Protein 6Q1M (pdb70)

Sequence (119 aa):
FRRVYSKYLFLTYPPQCTLEPQYALDSLRTLLNKYYEEPLYIAAVVRELLHEDGSPHLHVLVQNKLRASIITNPNALNLRMDTSPFSSIFHPNIQAAKKDCNQVRDYIITKKEVDSDVNTAEEWGTFVAVS

Radius of gyration: 13.35 Å; Cα contacts (8 Å, |Δi|>4): 274; chains: 1; bounding box: 26×32×35 Å

Solvent-accessible surface area: 6794 Å² total; per-residue (Å²): 119,174,12,98,18,84,32,0,30,0,25,0,69,109,0,77,22,79,6,79,144,2,0,67,43,0,98,79,80,2,94,158,35,89,19,71,5,0,0,0,3,32,25,41,82,183,118,48,16,23,14,0,7,0,0,0,0,2,71,87,142,0,61,6,88,82,60,82,43,3,41,21,147,33,124,80,88,102,99,40,98,18,89,3,83,11,75,45,7,206,72,4,82,95,11,66,74,62,1,46,171,107,17,99,44,116,59,133,49,5,84,76,46,115,72,38,97,54,154

InterPro domains:
  IPR001191 Geminivirus AL1, replication-associated protein [PR00227] (15-30)
  IPR001191 Geminivirus AL1, replication-associated protein [PR00227] (50-67)
  IPR001191 Geminivirus AL1, replication-associated protein [PR00227] (90-109)
  IPR001191 Geminivirus AL1, replication-associated protein [PR00227] (144-163)
  IPR001301 Geminivirus AL1 replication-associated protein, CLV type [PR00228] (9-23)
  IPR001301 Geminivirus AL1 replication-associated protein, CLV type [PR00228] (23-45)
  IPR001301 Geminivirus AL1 replication-associated protein, CLV type [PR00228] (45-61)
  IPR001301 Geminivirus AL1 replication-associated protein, CLV type [PR00228] (90-109)
  IPR001301 Geminivirus AL1 replication-associated protein, CLV type [PR00228] (212-234)
  IPR001301 Geminivirus AL1 replication-associated protein, CLV type [PR00228] (286-304)
  IPR022692 Geminivirus AL1 replication-associated protein, central domain [PF08283] (133-232)
  IPR027417 P-loop containing nucleoside triphosphate hydrolase [SSF52540] (202-307)
  IPR049912 CRESS-DNA virus replication initiator protein, endonuclease domain [PF00799] (9-124)
  IPR049912 CRESS-DNA virus replication initiator protein, endonuclease domain [PS52020] (10-123)

GO terms:
  GO:0039684 rolling circle single-stranded viral DNA replication (P, IDA)

Secondary structure (DSSP, 8-state):
--EEEEEEEEEEET----HHHHHHHHHHHTGGG-EEEEEEEEEE-TTS-EEEEEEEEEEEEEEE--TTTT-EE-SSTT--EE--EEEE-S-HHHHHHIIIIIS--SSPPEEEEPPP---

Organism: Wheat dwarf virus (isolate Sweden) (NCBI:txid268789)

Foldseek 3Di:
DKFWAQKKKKKFWQDDDDQQVLVVVVCVLQVVQAWAKKKWAWFQDPVRGTMIIMITGGNHTDIDDDQASSWDFDDDPPRDIIGIDMYGDPDSVVSCCCRQPVGDGPDDMDMDHDDDDDD

CATH classification: 3.40.1310.20

Structure (mmCIF, N/CA/C/O backbone):
data_6Q1M
#
_entry.id   6Q1M
#
_cell.length_a   49.566
_cell.length_b   49.566
_cell.length_c   145.653
_cell.angle_alpha   90.000
_cell.angle_beta   90.000
_cell.angle_gamma   90.000
#
_symmetry.space_group_name_H-M   'P 41 21 2'
#
loop_
_entity.id
_entity.type
_entity.pdbx_description
1 polymer 'Replication-associated protein'
2 non-polymer GLYCEROL
3 water water
#
loop_
_atom_site.group_PDB
_atom_site.id
_atom_site.type_symbol
_atom_site.label_atom_id
_atom_site.label_alt_id
_atom_site.label_comp_id
_atom_site.label_asym_id
_atom_site.label_entity_id
_atom_site.label_seq_id
_atom_site.pdbx_PDB_ins_code
_atom_site.Cartn_x
_atom_site.Cartn_y
_atom_site.Cartn_z
_atom_site.occupancy
_atom_site.B_iso_or_equiv
_atom_site.auth_seq_id
_atom_site.auth_comp_id
_atom_site.auth_asym_id
_atom_site.auth_atom_id
_atom_site.pdbx_PDB_model_num
ATOM 1 N N . PHE A 1 9 ? -32.94145 11.66382 24.88730 1.000 27.87618 7 PHE A N 1
ATOM 2 C CA . PHE A 1 9 ? -31.67309 11.05002 24.51107 1.000 25.54102 7 PHE A CA 1
ATOM 3 C C . PHE A 1 9 ? -30.74030 10.91566 25.71280 1.000 23.56333 7 PHE A C 1
ATOM 4 O O . PHE A 1 9 ? -30.50664 11.87458 26.44472 1.000 25.06451 7 PHE A O 1
ATOM 12 N N A ARG A 1 10 ? -30.18437 9.71837 25.90376 0.498 21.44216 8 ARG A N 1
ATOM 13 N N B ARG A 1 10 ? -30.21999 9.71126 25.90831 0.502 21.47529 8 ARG A N 1
ATOM 14 C CA A ARG A 1 10 ? -29.26586 9.48537 27.01178 0.498 21.10191 8 ARG A CA 1
ATOM 15 C CA B ARG A 1 10 ? -29.23809 9.47938 26.95062 0.502 21.28307 8 ARG A CA 1
ATOM 16 C C A ARG A 1 10 ? -28.52243 8.16491 26.85591 0.498 19.58883 8 ARG A C 1
ATOM 17 C C B ARG A 1 10 ? -28.50500 8.19220 26.62764 0.502 19.47058 8 ARG A C 1
ATOM 18 O O A ARG A 1 10 ? -29.14863 7.10129 26.78940 0.498 20.93160 8 ARG A O 1
ATOM 19 O O B ARG A 1 10 ? -29.11931 7.20995 26.20024 0.502 20.64324 8 ARG A O 1
ATOM 34 N N . VAL A 1 11 ? -27.19163 8.21877 26.81114 1.000 17.21568 9 VAL A N 1
ATOM 35 C CA . VAL A 1 11 ? -26.35248 7.03168 26.72828 1.000 16.93229 9 VAL A CA 1
ATOM 36 C C . VAL A 1 11 ? -25.44226 7.04123 27.94462 1.000 15.65719 9 VAL A C 1
ATOM 37 O O . VAL A 1 11 ? -24.97739 8.10263 28.36948 1.000 15.80157 9 VAL A O 1
ATOM 41 N N . TYR A 1 12 ? -25.20144 5.86019 28.52382 1.000 15.20408 10 TYR A N 1
ATOM 42 C CA . TYR A 1 12 ? -24.27640 5.74924 29.65352 1.000 15.04119 10 TYR A CA 1
ATOM 43 C C . TYR A 1 12 ? -23.57984 4.39428 29.52712 1.000 13.85962 10 TYR A C 1
ATOM 44 O O . TYR A 1 12 ? -23.98548 3.39751 30.13394 1.000 15.21813 10 TYR A O 1
ATOM 53 N N . SER A 1 13 ? -22.51480 4.36040 28.72507 1.000 13.47409 11 SER A N 1
ATOM 54 C CA . SER A 1 13 ? -21.85833 3.09683 28.43335 1.000 13.37756 11 SER A CA 1
ATOM 55 C C . SER A 1 13 ? -20.39954 3.35273 28.08764 1.000 12.81346 11 SER A C 1
ATOM 56 O O . SER A 1 13 ? -20.05379 4.37779 27.48820 1.000 13.54899 11 SER A O 1
ATOM 59 N N . LYS A 1 14 ? -19.54680 2.38516 28.43380 1.000 13.25896 12 LYS A N 1
ATOM 60 C CA . LYS A 1 14 ? -18.18348 2.38931 27.91358 1.000 12.99369 12 LYS A CA 1
ATOM 61 C C . LYS A 1 14 ? -18.15424 2.20975 26.39916 1.000 12.64625 12 LYS A C 1
ATOM 62 O O . LYS A 1 14 ? -17.16099 2.57869 25.75520 1.000 12.95112 12 LYS A O 1
ATOM 68 N N . TYR A 1 15 ? -19.19476 1.61747 25.81932 1.000 11.86862 13 TYR A N 1
ATOM 69 C CA . TYR A 1 15 ? -19.14767 1.08645 24.45702 1.000 12.71441 13 TYR A CA 1
ATOM 70 C C . TYR A 1 15 ? -20.18647 1.79830 23.61113 1.000 12.80600 13 TYR A C 1
ATOM 71 O O . TYR A 1 15 ? -21.38030 1.75084 23.92615 1.000 13.50233 13 TYR A O 1
ATOM 80 N N . LEU A 1 16 ? -19.72866 2.46728 22.55218 1.000 12.42123 14 LEU A N 1
ATOM 81 C CA . LEU A 1 16 ? -20.58175 3.31424 21.73029 1.000 12.81280 14 LEU A CA 1
ATOM 82 C C . LEU A 1 16 ? -20.61545 2.79953 20.29860 1.000 12.80423 14 LEU A C 1
ATOM 83 O O . LEU A 1 16 ? -19.58888 2.38661 19.75309 1.000 13.58725 14 LEU A O 1
ATOM 88 N N . PHE A 1 17 ? -21.80233 2.82526 19.70293 1.000 13.01885 15 PHE A N 1
ATOM 89 C CA . PHE A 1 17 ? -21.99572 2.49542 18.29449 1.000 13.28307 15 PHE A CA 1
ATOM 90 C C . PHE A 1 17 ? -22.60317 3.72989 17.64012 1.000 12.60932 15 PHE A C 1
ATOM 91 O O . PHE A 1 17 ? -23.73311 4.11231 17.96065 1.000 13.49819 15 PHE A O 1
ATOM 99 N N . LEU A 1 18 ? -21.84190 4.36852 16.75563 1.000 12.40625 16 LEU A N 1
ATOM 100 C CA . LEU A 1 18 ? -22.25668 5.58896 16.07793 1.000 12.32412 16 LEU A CA 1
ATOM 101 C C . LEU A 1 18 ? -22.53830 5.27709 14.61932 1.000 12.29088 16 LEU A C 1
ATOM 102 O O . LEU A 1 18 ? -21.80028 4.51463 13.98906 1.000 13.63777 16 LEU A O 1
ATOM 107 N N . THR A 1 19 ? -23.57947 5.89672 14.07851 1.000 12.45629 17 THR A N 1
ATOM 108 C CA . THR A 1 19 ? -23.83666 5.83292 12.64375 1.000 13.06832 17 THR A CA 1
ATOM 109 C C . THR A 1 19 ? -24.07860 7.24489 12.14394 1.000 12.60177 17 THR A C 1
ATOM 110 O O . THR A 1 19 ? -25.01310 7.90631 12.59841 1.000 13.49054 17 THR A O 1
ATOM 114 N N . TYR A 1 20 ? -23.24475 7.70344 11.20771 1.000 13.12464 18 TYR A N 1
ATOM 115 C CA . TYR A 1 20 ? -23.43475 8.99407 10.56373 1.000 12.84004 18 TYR A CA 1
ATOM 116 C C . TYR A 1 20 ? -24.07001 8.71176 9.21008 1.000 13.35142 18 TYR A C 1
ATOM 117 O O . TYR A 1 20 ? -23.35961 8.28928 8.28272 1.000 13.82442 18 TYR A O 1
ATOM 126 N N A PRO A 1 21 ? -25.37115 8.92333 9.04001 0.763 13.85708 19 PRO A N 1
ATOM 127 N N B PRO A 1 21 ? -25.37341 8.90763 9.03735 0.237 13.37757 19 PRO A N 1
ATOM 128 C CA A PRO A 1 21 ? -25.99447 8.65687 7.73977 0.763 15.63810 19 PRO A CA 1
ATOM 129 C CA B PRO A 1 21 ? -25.98877 8.62832 7.73483 0.237 14.36470 19 PRO A CA 1
ATOM 130 C C A PRO A 1 21 ? -25.57659 9.69686 6.71757 0.763 15.13972 19 PRO A C 1
ATOM 131 C C B PRO A 1 21 ? -25.63313 9.69734 6.71589 0.237 14.80563 19 PRO A C 1
ATOM 132 O O A PRO A 1 21 ? -25.33033 10.85851 7.04807 0.763 16.10528 19 PRO A O 1
ATOM 133 O O B PRO A 1 21 ? -25.48054 10.87573 7.04629 0.237 15.12322 19 PRO A O 1
ATOM 140 N N . GLN A 1 22 ? -25.51068 9.26840 5.45634 1.000 15.21360 20 GLN A N 1
ATOM 141 C CA . GLN A 1 22 ? -25.22010 10.17473 4.34191 1.000 16.34204 20 GLN A CA 1
ATOM 142 C C . GLN A 1 22 ? -23.95196 10.97970 4.60505 1.000 16.12946 20 GLN A C 1
ATOM 143 O O . GLN A 1 22 ? -23.92647 12.20675 4.48109 1.000 19.42228 20 GLN A O 1
ATOM 149 N N . CYS A 1 23 ? -22.89670 10.27646 5.00629 1.000 15.71369 21 CYS A N 1
ATOM 150 C CA . CYS A 1 23 ? -21.67639 10.90073 5.49081 1.000 15.80428 21 CYS A CA 1
ATOM 151 C C . CYS A 1 23 ? -20.49717 10.45607 4.63896 1.000 15.07803 21 CYS A C 1
ATOM 152 O O . CYS A 1 23 ? -20.22525 9.25530 4.52586 1.000 15.50092 21 CYS A O 1
ATOM 155 N N . THR A 1 24 ? -19.77101 11.42588 4.08724 1.000 15.47593 22 THR A N 1
ATOM 156 C CA . THR A 1 24 ? -18.65405 11.18129 3.18592 1.000 15.48002 22 THR A CA 1
ATOM 157 C C . THR A 1 24 ? -17.29022 11.27379 3.86963 1.000 16.05196 22 THR A C 1
ATOM 158 O O . THR A 1 24 ? -16.26873 11.15066 3.19134 1.000 17.45314 22 THR A O 1
ATOM 162 N N . LEU A 1 25 ? -17.23833 11.47971 5.18613 1.000 14.37196 23 LEU A N 1
ATOM 163 C CA . LEU A 1 25 ? -15.94975 11.58938 5.86516 1.000 15.30127 23 LEU A CA 1
ATOM 164 C C . LEU A 1 25 ? -15.10545 10.33761 5.64374 1.000 15.26568 23 LEU A C 1
ATOM 165 O O . LEU A 1 25 ? -15.61699 9.21376 5.61409 1.000 15.93763 23 LEU A O 1
ATOM 170 N N . GLU A 1 26 ? -13.80466 10.52576 5.50810 0.908 14.91811 24 GLU A N 1
ATOM 171 C CA . GLU A 1 26 ? -12.90649 9.37945 5.47996 0.908 14.78396 24 GLU A CA 1
ATOM 172 C C . GLU A 1 26 ? -12.92539 8.69112 6.83976 0.908 13.79080 24 GLU A C 1
ATOM 173 O O . GLU A 1 26 ? -12.79692 9.36357 7.87368 0.908 13.85929 24 GLU A O 1
ATOM 179 N N . PRO A 1 27 ? -13.06233 7.36639 6.88317 1.000 13.81889 25 PRO A N 1
ATOM 180 C CA . PRO A 1 27 ? -13.07443 6.67550 8.18262 1.000 13.72269 25 PRO A CA 1
ATOM 181 C C . PRO A 1 27 ? -11.90735 7.04222 9.08773 1.000 13.18528 25 PRO A C 1
ATOM 182 O O . PRO A 1 27 ? -12.11095 7.25748 10.28720 1.000 13.73334 25 PRO A O 1
ATOM 186 N N . GLN A 1 28 ? -10.69115 7.13859 8.55318 1.000 13.77719 26 GLN A N 1
ATOM 187 C CA . GLN A 1 28 ? -9.54145 7.42380 9.40681 1.000 14.55141 26 GLN A CA 1
ATOM 188 C C . GLN A 1 28 ? -9.65882 8.79223 10.05699 1.000 13.58813 26 GLN A C 1
ATOM 189 O O . GLN A 1 28 ? -9.29212 8.96945 11.22563 1.000 14.51229 26 GLN A O 1
ATOM 195 N N . TYR A 1 29 ? -10.12573 9.78560 9.30278 1.000 14.62284 27 TYR A N 1
ATOM 196 C CA . TYR A 1 29 ? -10.16489 11.14038 9.83905 1.000 14.28903 27 TYR A CA 1
ATOM 197 C C . TYR A 1 29 ? -11.27015 11.27756 10.87286 1.000 14.01441 27 TYR A C 1
ATOM 198 O O . TYR A 1 29 ? -11.10355 11.96575 11.88572 1.000 14.58488 27 TYR A O 1
ATOM 207 N N . ALA A 1 30 ? -12.40147 10.61279 10.64726 1.000 13.66357 28 ALA A N 1
ATOM 208 C CA . ALA A 1 30 ? -13.44072 10.58431 11.66660 1.000 13.28417 28 ALA A CA 1
ATOM 209 C C . ALA A 1 30 ? -12.94011 9.89914 12.92772 1.000 12.35673 28 ALA A C 1
ATOM 210 O O . ALA A 1 30 ? -13.19951 10.36458 14.04182 1.000 13.12285 28 ALA A O 1
ATOM 212 N N . LEU A 1 31 ? -12.21602 8.78959 12.76674 1.000 12.38028 29 LEU A N 1
ATOM 213 C CA . 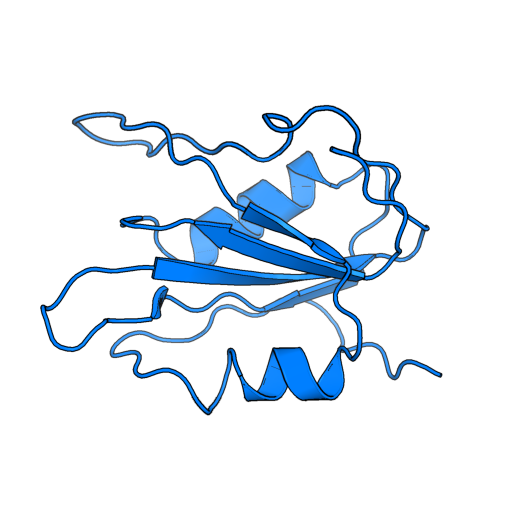LEU A 1 31 ? -11.66866 8.06701 13.91311 1.000 11.72534 29 LEU A CA 1
ATOM 214 C C . LEU A 1 31 ? -10.75337 8.97114 14.72716 1.000 11.51717 29 LEU A C 1
ATOM 215 O O . LEU A 1 31 ? -10.87834 9.05928 15.95602 1.000 12.54074 29 LEU A O 1
ATOM 220 N N . ASP A 1 32 ? -9.82458 9.64976 14.05335 1.000 12.49558 30 ASP A N 1
ATOM 221 C CA . ASP A 1 32 ? -8.85745 10.48164 14.75746 1.000 13.84299 30 ASP A CA 1
ATOM 222 C C . ASP A 1 32 ? -9.55860 11.60751 15.50357 1.000 13.11304 30 ASP A C 1
ATOM 223 O O . ASP A 1 32 ? -9.16735 11.96238 16.62091 1.000 14.88957 30 ASP A O 1
ATOM 228 N N . SER A 1 33 ? -10.61572 12.16430 14.91091 1.000 12.57567 31 SER A N 1
ATOM 229 C CA . SER A 1 33 ? -11.34058 13.24633 15.56666 1.000 12.48086 31 SER A CA 1
ATOM 230 C C . SER A 1 33 ? -12.16062 12.73133 16.73744 1.000 12.11981 31 SER A C 1
ATOM 231 O O . SER A 1 33 ? -12.27060 13.40338 17.76495 1.000 13.20436 31 SER A O 1
ATOM 234 N N . LEU A 1 34 ? -12.73125 11.53458 16.61161 1.000 11.79980 32 LEU A N 1
ATOM 235 C CA . LEU A 1 34 ? -13.48913 10.97855 17.72355 1.000 11.85972 32 LEU A CA 1
ATOM 236 C C . LEU A 1 34 ? -12.58069 10.63663 18.90200 1.000 11.89877 32 LEU A C 1
ATOM 237 O O . LEU A 1 34 ? -13.01942 10.69210 20.05795 1.000 13.59973 32 LEU A O 1
ATOM 242 N N . ARG A 1 35 ? -11.31600 10.29694 18.63763 1.000 12.76218 33 ARG A N 1
ATOM 243 C CA . ARG A 1 35 ? -10.38052 10.06404 19.73223 1.000 12.94082 33 ARG A CA 1
ATOM 244 C C . ARG A 1 35 ? -10.27314 11.28289 20.62738 1.000 12.92236 33 ARG A C 1
ATOM 245 O O . ARG A 1 35 ? -10.15843 11.14129 21.84954 1.000 14.20791 33 ARG A O 1
ATOM 253 N N . THR A 1 36 ? -10.30407 12.48734 20.04139 1.000 12.32773 34 THR A N 1
ATOM 254 C CA . THR A 1 36 ? -10.26120 13.68623 20.87971 1.000 12.22141 34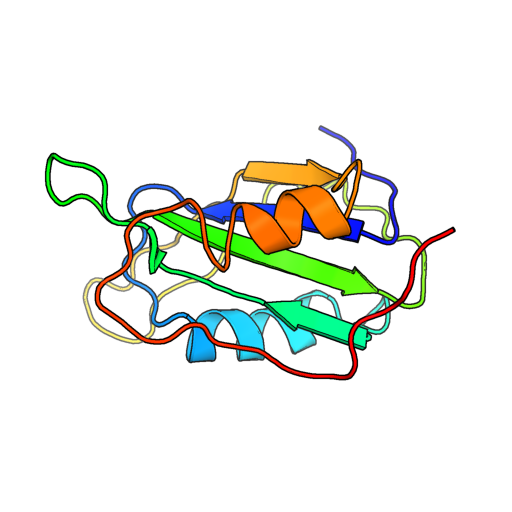 THR A CA 1
ATOM 255 C C . THR A 1 36 ? -11.63653 14.03925 21.44572 1.000 12.14013 34 THR A C 1
ATOM 256 O O . THR A 1 36 ? -11.75127 14.34832 22.63552 1.000 12.75628 34 THR A O 1
ATOM 260 N N . LEU A 1 37 ? -12.70129 13.97042 20.63979 1.000 12.10140 35 LEU A N 1
ATOM 261 C CA . LEU A 1 37 ? -14.01000 14.34403 21.17444 1.000 12.69658 35 LEU A CA 1
ATOM 262 C C . LEU A 1 37 ? -14.40240 13.48703 22.36508 1.000 12.61692 35 LEU A C 1
ATOM 263 O O . LEU A 1 37 ? -15.10090 13.96607 23.26279 1.000 14.92774 35 LEU A O 1
ATOM 268 N N . LEU A 1 38 ? -13.95763 12.23081 22.39997 1.000 12.16204 36 LEU A N 1
ATOM 269 C CA . LEU A 1 38 ? -14.30392 11.31569 23.47598 1.000 12.37573 36 LEU A CA 1
ATOM 270 C C . LEU A 1 38 ? -13.20014 11.20565 24.52580 1.000 11.91267 36 LEU A C 1
ATOM 271 O O . LEU A 1 38 ? -13.20511 10.25932 25.32944 1.000 13.74027 36 LEU A O 1
ATOM 276 N N . ASN A 1 39 ? -12.26543 12.16644 24.55775 1.000 12.78915 37 ASN A N 1
ATOM 277 C CA . ASN A 1 39 ? -11.07558 11.98354 25.38459 1.000 13.81961 37 ASN A CA 1
ATOM 278 C C . ASN A 1 39 ? -11.37854 11.92122 26.87125 1.000 14.39902 37 ASN A C 1
ATOM 279 O O . ASN A 1 39 ? -10.59980 11.31755 27.61493 1.000 16.37302 37 ASN A O 1
ATOM 284 N N . LYS A 1 40 ? -12.50593 12.47531 27.31954 1.000 15.00837 38 LYS A N 1
ATOM 285 C CA . LYS A 1 40 ? -12.81306 12.41253 28.74317 1.000 16.38884 38 LYS A CA 1
ATOM 286 C C . LYS A 1 40 ? -13.01239 10.97875 29.21077 1.000 15.22087 38 LYS A C 1
ATOM 287 O O . LYS A 1 40 ? -12.87949 10.69601 30.40590 1.000 18.77191 38 LYS A O 1
ATOM 293 N N A TYR A 1 41 ? -13.38867 10.08865 28.29746 0.585 13.07253 39 TYR A N 1
ATOM 294 N N B TYR A 1 41 ? -13.28551 10.04742 28.30575 0.415 16.28325 39 TYR A N 1
ATOM 295 C CA A TYR A 1 41 ? -13.72351 8.71010 28.61327 0.585 11.89231 39 TYR A CA 1
ATOM 296 C CA B TYR A 1 41 ? -13.54811 8.67441 28.70933 0.415 17.86886 39 TYR A CA 1
ATOM 297 C C A TYR A 1 41 ? -12.56521 7.75985 28.36777 0.585 11.11205 39 TYR A C 1
ATOM 298 C C B TYR A 1 41 ? -12.42284 7.71803 28.34742 0.415 17.86058 39 TYR A C 1
ATOM 299 O O A TYR A 1 41 ? -12.68653 6.56501 28.65197 0.585 11.58175 39 TYR A O 1
ATOM 300 O O B TYR A 1 41 ? -12.60299 6.49944 28.43718 0.415 18.61714 39 TYR A O 1
ATOM 317 N N A GLU A 1 42 ? -11.44847 8.27251 27.85571 0.585 12.08818 40 GLU A N 1
ATOM 318 N N B GLU A 1 42 ? -11.25581 8.25042 27.99347 0.415 17.79517 40 GLU A N 1
ATOM 319 C CA A GLU A 1 42 ? -10.23144 7.51871 27.57466 0.585 13.63274 40 GLU A CA 1
ATOM 320 C CA B GLU A 1 42 ? -10.08843 7.50568 27.53857 0.415 17.64510 40 GLU A CA 1
ATOM 321 C C A GLU A 1 42 ? -10.46861 6.39575 26.56695 0.585 13.02971 40 GLU A C 1
ATOM 322 C C B GLU A 1 42 ? -10.45753 6.39870 26.55973 0.415 16.06152 40 GLU A C 1
ATOM 323 O O A GLU A 1 42 ? -10.45211 5.20820 26.92101 0.585 12.20267 40 GLU A O 1
ATOM 324 O O B GLU A 1 42 ? -10.56400 5.22447 26.94020 0.415 16.71025 40 GLU A O 1
ATOM 335 N N . PRO A 1 43 ? -10.66010 6.74039 25.29482 1.000 13.46442 41 PRO A N 1
ATOM 336 C CA . PRO A 1 43 ? -10.84704 5.70365 24.27528 1.000 13.47230 41 PRO A CA 1
ATOM 337 C C . PRO A 1 43 ? -9.69668 4.70677 24.28017 1.000 12.78412 41 PRO A C 1
ATOM 338 O O . PRO A 1 43 ? -8.52455 5.07148 24.43717 1.000 14.20475 41 PRO A O 1
ATOM 342 N N . LEU A 1 44 ? -10.04823 3.43159 24.13655 1.000 12.32789 42 LEU A N 1
ATOM 343 C CA . LEU A 1 44 ? -9.07705 2.34550 24.06736 1.000 12.39790 42 LEU A CA 1
ATOM 344 C C . LEU A 1 44 ? -9.00902 1.70780 22.69615 1.000 12.39064 42 LEU A C 1
ATOM 345 O O . LEU A 1 44 ? -7.93829 1.26143 22.28803 1.000 13.43206 42 LEU A O 1
ATOM 350 N N . TYR A 1 45 ? -10.12665 1.65579 21.98023 1.000 11.84958 43 TYR A N 1
ATOM 351 C CA . TYR A 1 45 ? -10.17696 1.00979 20.67949 1.000 11.65221 43 TYR A CA 1
ATOM 352 C C . TYR A 1 45 ? -11.27135 1.68419 19.87036 1.000 11.24185 43 TYR A C 1
ATOM 353 O O . TYR A 1 45 ? -12.34535 1.98926 20.40901 1.000 11.65301 43 TYR A O 1
ATOM 362 N N . ILE A 1 46 ? -11.00937 1.90371 18.57916 1.000 11.24193 44 ILE A N 1
ATOM 363 C CA . ILE A 1 46 ? -12.01943 2.41966 17.66147 1.000 11.42513 44 ILE A CA 1
ATOM 364 C C . ILE A 1 46 ? -11.91706 1.65175 16.35345 1.000 11.70055 44 ILE A C 1
ATOM 365 O O . ILE A 1 46 ? -10.81292 1.39087 15.86427 1.000 12.54025 44 ILE A O 1
ATOM 370 N N . ALA A 1 47 ? -13.06817 1.32571 15.76710 1.000 11.99711 45 ALA A N 1
ATOM 371 C CA . ALA A 1 47 ? -13.13783 0.83091 14.39450 1.000 12.08798 45 ALA A CA 1
ATOM 372 C C . ALA A 1 47 ? -14.17565 1.65575 13.65169 1.000 12.26075 45 ALA A C 1
ATOM 373 O O . ALA A 1 47 ? -15.25487 1.92292 14.18837 1.000 12.73278 45 ALA A O 1
ATOM 375 N N . ALA A 1 48 ? -13.84806 2.06240 12.42046 1.000 11.91028 46 ALA A N 1
ATOM 376 C CA . ALA A 1 48 ? -14.75454 2.87263 11.61499 1.000 11.84779 46 ALA A CA 1
ATOM 377 C C . ALA A 1 48 ? -14.79878 2.34356 10.19068 1.000 11.96320 46 ALA A C 1
ATOM 378 O O . ALA A 1 48 ? -13.76368 1.99185 9.62458 1.000 13.67950 46 ALA A O 1
ATOM 380 N N A VAL A 1 49 ? -16.00423 2.27593 9.63723 0.519 11.61822 47 VAL A N 1
ATOM 381 N N B VAL A 1 49 ? -15.99701 2.29519 9.60938 0.481 12.48126 47 VAL A N 1
ATOM 382 C CA A VAL A 1 49 ? -16.21802 1.81271 8.27451 0.519 11.79868 47 VAL A CA 1
ATOM 383 C CA B VAL A 1 49 ? -16.18828 1.76082 8.26176 0.481 13.58656 47 VAL A CA 1
ATOM 384 C C A VAL A 1 49 ? -17.16262 2.76979 7.56845 0.519 12.36418 47 VAL A C 1
ATOM 385 C C B VAL A 1 49 ? -17.24504 2.57778 7.53066 0.481 12.92015 47 VAL A C 1
ATOM 386 O O A VAL A 1 49 ? -18.04731 3.37481 8.18314 0.519 15.15377 47 VAL A O 1
ATOM 387 O O B VAL A 1 49 ? -18.29830 2.89453 8.09545 0.481 13.30990 47 VAL A O 1
ATOM 394 N N . ARG A 1 50 ? -16.97146 2.90154 6.26204 1.000 12.71334 48 ARG A N 1
ATOM 395 C CA . ARG A 1 50 ? -17.95327 3.53744 5.39169 1.000 13.28973 48 ARG A CA 1
ATOM 396 C C . ARG A 1 50 ? -18.77155 2.44132 4.72025 1.000 12.51668 48 ARG A C 1
ATOM 397 O O . ARG A 1 50 ? -18.28002 1.74995 3.82427 1.000 14.25951 48 ARG A O 1
ATOM 405 N N . GLU A 1 51 ? -20.01209 2.27209 5.14857 1.000 12.67113 49 GLU A N 1
ATOM 406 C CA . GLU A 1 51 ? -20.92122 1.38586 4.43866 1.000 13.20623 49 GLU A CA 1
ATOM 407 C C . GLU A 1 51 ? -21.47482 2.11071 3.22159 1.000 13.54486 49 GLU A C 1
ATOM 408 O O . GLU A 1 51 ? -21.79283 3.29861 3.27688 1.000 14.27986 49 GLU A O 1
ATOM 414 N N A LEU A 1 52 ? -21.59004 1.38961 2.11319 0.788 13.19041 50 LEU A N 1
ATOM 415 N N B LEU A 1 52 ? -21.62263 1.38849 2.11954 0.212 13.96583 50 LEU A N 1
ATOM 416 C CA A LEU A 1 52 ? -22.30713 1.89302 0.94978 0.788 13.62745 50 LEU A CA 1
ATOM 417 C CA B LEU A 1 52 ? -22.29460 1.92390 0.94111 0.212 14.51254 50 LEU A CA 1
ATOM 418 C C A LEU A 1 52 ? -23.60266 1.11122 0.82630 0.788 13.73767 50 LEU A C 1
ATOM 419 C C B LEU A 1 52 ? -23.58461 1.14143 0.73249 0.212 14.62514 50 LEU A C 1
ATOM 420 O O A LEU A 1 52 ? -23.58109 -0.11498 0.66352 0.788 14.32570 50 LEU A O 1
ATOM 421 O O B LEU A 1 52 ? -23.54714 -0.05839 0.43713 0.212 14.68530 50 LEU A O 1
ATOM 430 N N . HIS A 1 53 ? -24.72196 1.81776 0.89389 1.000 15.04010 51 HIS A N 1
ATOM 431 C CA . HIS A 1 53 ? -25.99874 1.19685 0.59612 1.000 16.40281 51 HIS A CA 1
ATOM 432 C C . HIS A 1 53 ? -26.05173 0.83675 -0.88577 1.000 17.43338 51 HIS A C 1
ATOM 433 O O . HIS A 1 53 ? -25.21774 1.26447 -1.68778 1.000 17.90319 51 HIS A O 1
ATOM 440 N N . GLU A 1 54 ? -27.05719 0.04401 -1.25274 1.000 20.31352 52 GLU A N 1
ATOM 441 C CA . GLU A 1 54 ? -27.16890 -0.34860 -2.65209 1.000 23.69620 52 GLU A CA 1
ATOM 442 C C . GLU A 1 54 ? -27.44519 0.83797 -3.56453 1.000 23.89335 52 GLU A C 1
ATOM 443 O O . GLU A 1 54 ? -27.10781 0.77952 -4.75191 1.000 25.98494 52 GLU A O 1
ATOM 449 N N . ASP A 1 55 ? -28.02226 1.91843 -3.03829 1.000 22.35625 53 ASP A N 1
ATOM 450 C CA . ASP A 1 55 ? -28.21341 3.12644 -3.82960 1.000 22.45464 53 ASP A CA 1
ATOM 451 C C . ASP A 1 55 ? -26.95149 3.97126 -3.93523 1.000 22.57511 53 ASP A C 1
ATOM 452 O O . ASP A 1 55 ? -26.98634 5.03361 -4.56536 1.000 25.10614 53 ASP A O 1
ATOM 457 N N . GLY A 1 56 ? -25.83658 3.51032 -3.36502 1.000 19.88236 54 GLY A N 1
ATOM 458 C CA . GLY A 1 56 ? -24.58259 4.22163 -3.42664 1.000 20.98776 54 GLY A CA 1
ATOM 459 C C . GLY A 1 56 ? -24.33821 5.17435 -2.28026 1.000 20.21220 54 GLY A C 1
ATOM 460 O O . GLY A 1 56 ? -23.22691 5.70489 -2.16488 1.000 22.94904 54 GLY A O 1
ATOM 461 N N . SER A 1 57 ? -25.32839 5.40336 -1.42528 1.000 19.25624 55 SER A N 1
ATOM 462 C CA . SER A 1 57 ? -25.16948 6.40017 -0.37814 1.000 19.26561 55 SER A CA 1
ATOM 463 C C . SER A 1 57 ? -24.23971 5.88470 0.71667 1.000 17.12836 55 SER A C 1
ATOM 464 O O . SER A 1 57 ? -24.25271 4.69124 1.04188 1.000 16.74717 55 SER A O 1
ATOM 467 N N . PRO A 1 58 ? -23.42417 6.76113 1.29282 1.000 16.22032 56 PRO A N 1
ATOM 468 C CA . PRO A 1 58 ? -22.45851 6.34411 2.31777 1.000 15.40806 56 PRO A CA 1
ATOM 469 C C . PRO A 1 58 ? -22.97814 6.56184 3.72531 1.000 14.87949 56 PRO A C 1
ATOM 470 O O . PRO A 1 58 ? -23.65984 7.55232 4.01259 1.000 15.55338 56 PRO A O 1
ATOM 474 N N . HIS A 1 59 ? -22.63104 5.64276 4.62051 1.000 13.79464 57 HIS A N 1
ATOM 475 C CA . HIS A 1 59 ? -23.04764 5.72104 6.01377 1.000 14.00797 57 HIS A CA 1
ATOM 476 C C . HIS A 1 59 ? -21.86602 5.27581 6.84272 1.000 13.14130 57 HIS A C 1
ATOM 477 O O . HIS A 1 59 ? -21.37719 4.15830 6.66324 1.000 14.96972 57 HIS A O 1
ATOM 484 N N . LEU A 1 60 ? -21.39024 6.14608 7.72488 1.000 13.11004 58 LEU A N 1
ATOM 485 C CA . LEU A 1 60 ? -20.17303 5.88103 8.47620 1.000 12.45663 58 LEU A CA 1
ATOM 486 C C . LEU A 1 60 ? -20.53937 5.29415 9.83379 1.000 11.835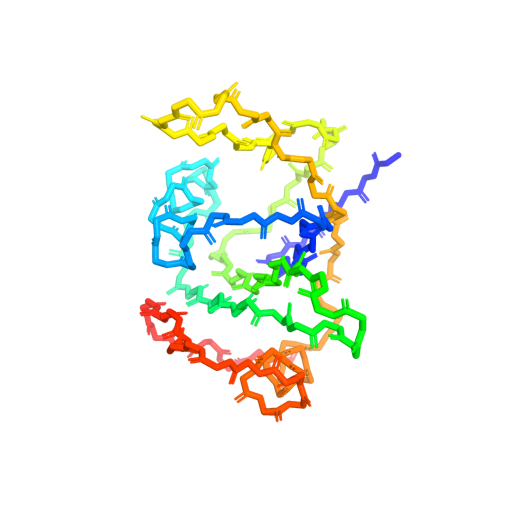50 58 LEU A C 1
ATOM 487 O O . LEU A 1 60 ? -21.23624 5.93779 10.62132 1.000 13.64161 58 LEU A O 1
ATOM 492 N N . HIS A 1 61 ? -20.08613 4.07336 10.09343 1.000 11.81341 59 HIS A N 1
ATOM 493 C CA . HIS A 1 61 ? -20.32409 3.40604 11.36601 1.000 11.99878 59 HIS A CA 1
ATOM 494 C C . HIS A 1 61 ? -19.04076 3.38497 12.17433 1.000 11.81988 59 HIS A C 1
ATOM 495 O O . HIS A 1 61 ? -17.95884 3.13622 11.63472 1.000 12.77746 59 HIS A O 1
ATOM 502 N N . VAL A 1 62 ? -19.16912 3.60952 13.47967 1.000 12.17320 60 VAL A N 1
ATOM 503 C CA . VAL A 1 62 ? -18.02139 3.63457 14.37576 1.000 12.42086 60 VAL A CA 1
ATOM 504 C C . VAL A 1 62 ? -18.35130 2.84281 15.63420 1.000 12.20104 60 VAL A C 1
ATOM 505 O O . VAL A 1 62 ? -19.42023 3.02175 16.22635 1.000 13.28768 60 VAL A O 1
ATOM 509 N N . LEU A 1 63 ? -17.42591 1.98793 16.05441 1.000 11.61756 61 LEU A N 1
ATOM 510 C CA . LEU A 1 63 ? -17.46761 1.36077 17.36595 1.000 11.28402 61 LEU A CA 1
ATOM 511 C C . LEU A 1 63 ? -16.35399 1.98689 18.18384 1.000 11.33712 61 LEU A C 1
ATOM 512 O O . LEU A 1 63 ? -15.19910 2.00083 17.74627 1.000 11.80916 61 LEU A O 1
ATOM 517 N N . VAL A 1 64 ? -16.69357 2.50314 19.36813 1.000 11.92292 62 VAL A N 1
ATOM 518 C CA . VAL A 1 64 ? -15.70241 3.03032 20.30281 1.000 12.00296 62 VAL A CA 1
ATOM 519 C C . VAL A 1 64 ? -15.78843 2.22955 21.58900 1.000 11.79293 62 VAL A C 1
ATOM 520 O O . VAL A 1 64 ? -16.87081 2.09447 22.16659 1.000 13.34739 62 VAL A O 1
ATOM 524 N N . GLN A 1 65 ? -14.65208 1.71621 22.04193 1.000 11.30176 63 GLN A N 1
ATOM 525 C CA . GLN A 1 65 ? -14.54570 1.11586 23.37087 1.000 11.46876 63 GLN A CA 1
ATOM 526 C C . GLN A 1 65 ? -13.72843 2.05437 24.24562 1.000 11.12820 63 GLN A C 1
ATOM 527 O O . GLN A 1 65 ? -12.56905 2.34547 23.92661 1.000 12.22563 63 GLN A O 1
ATOM 533 N N . ASN A 1 66 ? -14.34217 2.55891 25.31597 1.000 12.39946 64 ASN A N 1
ATOM 534 C CA . ASN A 1 66 ? -13.69169 3.48865 26.22606 1.000 12.43674 64 ASN A CA 1
ATOM 535 C C . ASN A 1 66 ? -13.29603 2.78093 27.51400 1.000 12.13950 64 ASN A C 1
ATOM 536 O O . ASN A 1 66 ? -13.90225 1.78480 27.91244 1.000 13.30716 64 ASN A O 1
ATOM 541 N N . LYS A 1 67 ? -12.29886 3.35229 28.19804 1.000 12.64196 65 LYS A N 1
ATOM 542 C CA . LYS A 1 67 ? -11.92444 2.83957 29.51016 1.000 13.27620 65 LYS A CA 1
ATOM 543 C C . LYS A 1 67 ? -12.99266 3.16732 30.53854 1.000 13.38894 65 LYS A C 1
ATOM 544 O O . LYS A 1 67 ? -13.27886 2.35398 31.42729 1.000 15.16688 65 LYS A O 1
ATOM 548 N N . LEU A 1 68 ? -13.59349 4.34715 30.42711 1.000 13.70709 66 LEU A N 1
ATOM 549 C CA . LEU A 1 68 ? -14.55420 4.85048 31.39308 1.000 12.58610 66 LEU A CA 1
ATOM 550 C C . LEU A 1 68 ? -15.95003 4.85988 30.79040 1.000 13.47150 66 LEU A C 1
ATOM 551 O O . LEU A 1 68 ? -16.13432 5.10799 29.59928 1.000 14.32827 66 LEU A O 1
ATOM 556 N N . ARG A 1 69 ? -16.93513 4.59695 31.62710 1.000 14.16466 67 ARG A N 1
ATOM 557 C CA . ARG A 1 69 ? -18.32344 4.61611 31.18984 1.000 13.78853 67 ARG A CA 1
ATOM 558 C C . ARG A 1 69 ? -18.72538 6.03414 30.80625 1.000 13.92118 67 ARG A C 1
ATOM 559 O O . ARG A 1 69 ? -18.64582 6.95586 31.62386 1.000 15.83153 67 ARG A O 1
ATOM 567 N N . ALA A 1 70 ? -19.13903 6.21257 29.55472 1.000 14.80130 68 ALA A N 1
ATOM 568 C CA . ALA A 1 70 ? -19.34926 7.53728 28.98278 1.000 14.30502 68 ALA A CA 1
ATOM 569 C C . ALA A 1 70 ? -20.79977 7.96349 29.13486 1.000 13.94058 68 ALA A C 1
ATOM 570 O O . ALA A 1 70 ? -21.70187 7.29351 28.62998 1.000 15.23643 68 ALA A O 1
ATOM 572 N N . SER A 1 71 ? -21.01822 9.09129 29.80424 1.000 15.84455 69 SER A N 1
ATOM 573 C CA . SER A 1 71 ? -22.32767 9.72442 29.87544 1.000 16.25342 69 SER A CA 1
ATOM 574 C C . SER A 1 71 ? -22.44255 10.72622 28.73505 1.000 17.68024 69 SER A C 1
ATOM 575 O O . SER A 1 71 ? -21.72565 11.73527 28.70461 1.000 20.06136 69 SER A O 1
ATOM 578 N N A ILE A 1 72 ? -23.33812 10.45908 27.79377 0.730 17.37307 70 ILE A N 1
ATOM 579 N N B ILE A 1 72 ? -23.33400 10.44416 27.78975 0.270 17.89461 70 ILE A N 1
ATOM 580 C CA A ILE A 1 72 ? -23.58616 11.37117 26.68056 0.730 17.96341 70 ILE A CA 1
ATOM 581 C CA B ILE A 1 72 ? -23.61229 11.33240 26.66545 0.270 18.61994 70 ILE A CA 1
ATOM 582 C C A ILE A 1 72 ? -25.05450 11.75352 26.71738 0.730 18.14339 70 ILE A C 1
ATOM 583 C C B ILE A 1 72 ? -25.07376 11.73971 26.75683 0.270 18.79972 70 ILE A C 1
ATOM 584 O O A ILE A 1 72 ? -25.93427 10.89924 26.55047 0.730 18.72649 70 ILE A O 1
ATOM 585 O O B ILE A 1 72 ? -25.96690 10.88947 26.65472 0.270 18.91027 70 ILE A O 1
ATOM 594 N N . THR A 1 73 ? -25.31981 13.03291 26.96701 1.000 19.84250 71 THR A N 1
ATOM 595 C CA . THR A 1 73 ? -26.67349 13.55232 27.02324 1.000 21.92863 71 THR A CA 1
ATOM 596 C C . THR A 1 73 ? -26.90294 14.67377 26.02713 1.000 21.58634 71 THR A C 1
ATOM 597 O O . THR A 1 73 ? -28.05134 15.09777 25.84649 1.000 23.41470 71 THR A O 1
ATOM 601 N N . ASN A 1 74 ? -25.84654 15.17393 25.38985 1.000 19.82530 72 ASN A N 1
ATOM 602 C CA . ASN A 1 74 ? -25.96453 16.18565 24.35282 1.000 20.06637 72 ASN A CA 1
ATOM 603 C C . ASN A 1 74 ? -25.98109 15.45028 23.02382 1.000 18.48232 72 ASN A C 1
ATOM 604 O O . ASN A 1 74 ? -24.94962 14.89107 22.62684 1.000 16.96377 72 ASN A O 1
ATOM 609 N N . PRO A 1 75 ? -27.11189 15.40053 22.31732 1.000 19.43594 73 PRO A N 1
ATOM 610 C CA . PRO A 1 75 ? -27.16657 14.60805 21.08333 1.000 19.24814 73 PRO A CA 1
ATOM 611 C C . PRO A 1 75 ? -26.25457 15.12594 19.99375 1.000 17.63764 73 PRO A C 1
ATOM 612 O O . PRO A 1 75 ? -26.04032 14.41032 19.01393 1.000 18.34093 73 PRO A O 1
ATOM 616 N N . ASN A 1 76 ? -25.71592 16.33470 20.13285 1.000 17.44842 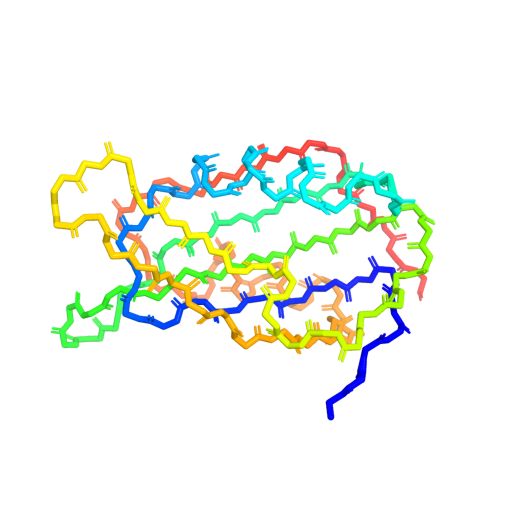74 ASN A N 1
ATOM 617 C CA . ASN A 1 76 ? -24.82698 16.92717 19.14208 1.000 17.18483 74 ASN A CA 1
ATOM 618 C C . ASN A 1 76 ? -23.35639 16.82157 19.52933 1.000 16.45599 74 ASN A C 1
ATOM 619 O O . ASN A 1 76 ? -22.49704 17.34206 18.80987 1.000 17.04042 74 ASN A O 1
ATOM 624 N N . ALA A 1 77 ? -23.04726 16.10912 20.61664 1.000 16.17210 75 ALA A N 1
ATOM 625 C CA . ALA A 1 77 ? -21.69184 16.10259 21.15548 1.000 16.82433 75 ALA A CA 1
ATOM 626 C C . ALA A 1 77 ? -20.67999 15.51567 20.18636 1.000 15.44392 75 ALA A C 1
ATOM 627 O O . ALA A 1 77 ? -19.49008 15.83304 20.27242 1.000 16.39311 75 ALA A O 1
ATOM 629 N N . LEU A 1 78 ? -21.11566 14.63969 19.28161 1.000 14.45211 76 LEU A N 1
ATOM 630 C CA . LEU A 1 78 ? -20.20275 13.93627 18.39076 1.000 13.65080 76 LEU A CA 1
ATOM 631 C C . LEU A 1 78 ? -20.39298 14.34271 16.93531 1.000 12.75619 76 LEU A C 1
ATOM 632 O O . LEU A 1 78 ? -19.96807 13.61500 16.03337 1.000 14.13439 76 LEU A O 1
ATOM 637 N N . ASN A 1 79 ? -21.02883 15.48523 16.68672 1.000 13.51186 77 ASN A N 1
ATOM 638 C CA . ASN A 1 79 ? -21.12081 15.98132 15.31967 1.000 12.95929 77 ASN A CA 1
ATOM 639 C C . ASN A 1 79 ? -19.72041 16.29014 14.80833 1.000 13.33255 77 ASN A C 1
ATOM 640 O O . ASN A 1 79 ? -18.84153 16.71028 15.56512 1.000 13.96848 77 ASN A O 1
ATOM 645 N N . LEU A 1 80 ? -19.51693 16.09280 13.50610 1.000 13.32585 78 LEU A N 1
ATOM 646 C CA . LEU A 1 80 ? -18.23256 16.35941 12.86987 1.000 13.43928 78 LEU A CA 1
ATOM 647 C 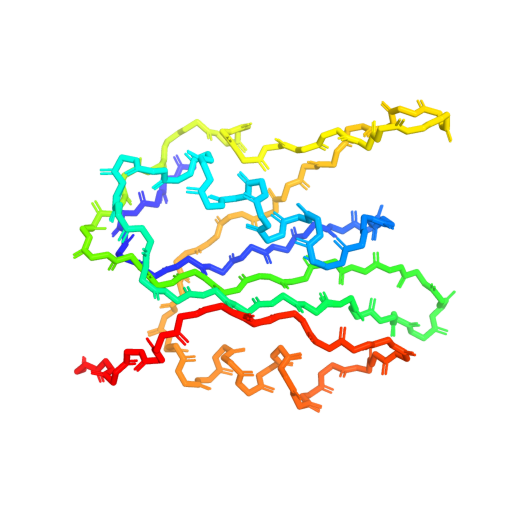C . LEU A 1 80 ? -18.46156 17.12153 11.57538 1.000 13.69650 78 LEU A C 1
ATOM 648 O O . LEU A 1 80 ? -19.41670 16.84608 10.84535 1.000 14.51161 78 LEU A O 1
ATOM 653 N N . ARG A 1 81 ? -17.58872 18.08101 11.29366 1.000 14.00396 79 ARG A N 1
ATOM 654 C CA . ARG A 1 81 ? -17.65889 18.84680 10.05708 1.000 13.74762 79 ARG A CA 1
ATOM 655 C C . ARG A 1 81 ? -16.51911 18.43964 9.13234 1.000 13.89396 79 ARG A C 1
ATOM 656 O O . ARG A 1 81 ? -15.38410 18.25203 9.57757 1.000 14.67403 79 ARG A O 1
ATOM 664 N N . MET A 1 82 ? -16.81835 18.30011 7.84313 1.000 14.56192 80 MET A N 1
ATOM 665 C CA . MET A 1 82 ? -15.74039 18.02967 6.89920 1.000 15.57093 80 MET A CA 1
ATOM 666 C C . MET A 1 82 ? -14.88618 19.28579 6.69230 1.000 15.19577 80 MET A C 1
ATOM 667 O O . MET A 1 82 ? -15.32676 20.41766 6.93308 1.000 15.96737 80 MET A O 1
ATOM 672 N N . ASP A 1 83 ? -13.64874 19.07209 6.23541 1.000 14.46702 81 ASP A N 1
ATOM 673 C CA . ASP A 1 83 ? -12.62967 20.11495 6.14719 1.000 14.70771 81 ASP A CA 1
ATOM 674 C C . ASP A 1 83 ? -12.42724 20.65624 4.73969 1.000 16.70740 81 ASP A C 1
ATOM 675 O O . ASP A 1 83 ? -11.42737 21.33984 4.49340 1.000 18.79564 81 ASP A O 1
ATOM 680 N N . THR A 1 84 ? -13.33723 20.36215 3.81447 1.000 17.46242 82 THR A N 1
ATOM 681 C CA . THR A 1 84 ? -13.31233 20.93732 2.47538 1.000 19.99110 82 THR A CA 1
ATOM 682 C C . THR A 1 84 ? -14.74113 21.27015 2.08070 1.000 19.43354 82 THR A C 1
ATOM 683 O O . THR A 1 84 ? -15.69753 20.81380 2.71044 1.000 19.18247 82 THR A O 1
ATOM 687 N N . SER A 1 85 ? -14.87850 22.06897 1.02551 1.000 21.86989 83 SER A N 1
ATOM 688 C CA . SER A 1 85 ? -16.19595 22.47061 0.56176 1.000 23.77639 83 SER A CA 1
ATOM 689 C C . SER A 1 85 ? -17.04694 21.23620 0.26623 1.000 24.01352 83 SER A C 1
ATOM 690 O O . SER A 1 85 ? -16.55097 20.26532 -0.31961 1.000 25.50235 83 SER A O 1
ATOM 693 N N . PRO A 1 86 ? -18.34027 21.24112 0.63143 1.000 24.94091 84 PRO A N 1
ATOM 694 C CA . PRO A 1 86 ? -19.11306 22.36406 1.17207 1.000 24.20177 84 PRO A CA 1
ATOM 695 C C . PRO A 1 86 ? -19.17185 22.46553 2.69828 1.000 22.91174 84 PRO A C 1
ATOM 696 O O . PRO A 1 86 ? -20.09177 23.10106 3.22680 1.000 24.10565 84 PRO A O 1
ATOM 700 N N . PHE A 1 87 ? -18.21745 21.85173 3.39990 1.000 19.37348 85 PHE A N 1
ATOM 701 C CA . PHE A 1 87 ? -18.09242 22.02590 4.85021 1.000 18.58308 85 PHE A CA 1
ATOM 702 C C . PHE A 1 87 ? -19.33764 21.54021 5.59241 1.000 17.38961 85 PHE A C 1
ATOM 703 O O . PHE A 1 87 ? -19.76314 22.12881 6.58996 1.000 18.40740 85 PHE A O 1
ATOM 711 N N A SER A 1 88 ? -19.92258 20.44936 5.10151 0.876 16.71343 86 SER A N 1
ATOM 712 N N B SER A 1 88 ? -19.90998 20.43762 5.11782 0.124 17.05237 86 SER A N 1
ATOM 713 C CA A SER A 1 88 ? -21.11888 19.88716 5.71130 0.876 16.36834 86 SER A CA 1
ATOM 714 C CA B SER A 1 88 ? -21.12886 19.90579 5.70812 0.124 16.76366 86 SER A CA 1
ATOM 715 C C A S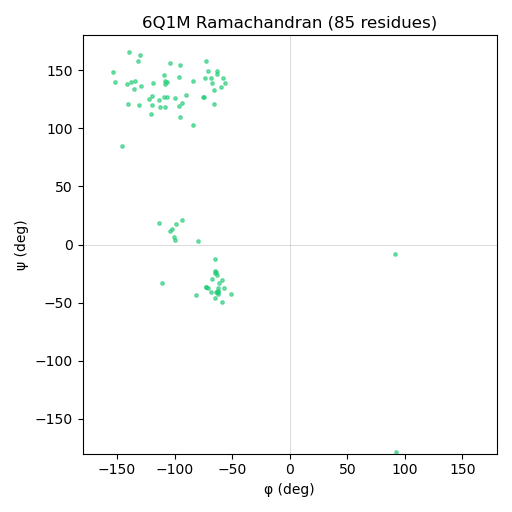ER A 1 88 ? -20.83655 19.41617 7.12934 0.876 14.92879 86 SER A C 1
ATOM 716 C C B SER A 1 88 ? -20.86889 19.35006 7.10523 0.124 16.30010 86 SER A C 1
ATOM 717 O O A SER A 1 88 ? -19.73712 18.95333 7.44857 0.876 15.28508 86 SER A O 1
ATOM 718 O O B SER A 1 88 ? -19.80750 18.78999 7.39298 0.124 16.46898 86 SER A O 1
ATOM 723 N N . ILE A 1 89 ? -21.86183 19.51497 7.97494 1.000 15.90702 87 ILE A N 1
ATOM 724 C CA . ILE A 1 89 ? -21.85033 18.94307 9.31748 1.000 15.41707 87 ILE A CA 1
ATOM 725 C C . ILE A 1 89 ? -22.57194 17.60811 9.25887 1.000 15.38808 87 ILE A C 1
ATOM 726 O O . ILE A 1 89 ? -23.64584 17.50006 8.65282 1.000 17.01680 87 ILE A O 1
ATOM 731 N N . PHE A 1 90 ? -21.98789 16.59534 9.88468 1.000 13.91647 88 PHE A N 1
ATOM 732 C CA . PHE A 1 90 ? -22.55618 15.25532 9.93455 1.000 13.55455 88 PHE A CA 1
ATOM 733 C C . PHE A 1 90 ? -22.94743 14.93693 11.36756 1.000 14.16465 88 PHE A C 1
ATOM 734 O O . PHE A 1 90 ? -22.11888 15.02480 12.28111 1.000 14.87201 88 PHE A O 1
ATOM 742 N N . HIS A 1 91 ? -24.21053 14.57844 11.55375 1.000 14.28776 89 HIS A N 1
ATOM 743 C CA . HIS A 1 91 ? -24.78586 14.25931 12.84599 1.000 14.07774 89 HIS A CA 1
ATOM 744 C C . HIS A 1 91 ? -25.00626 12.75965 12.94730 1.000 14.40967 89 HIS A C 1
ATOM 745 O O . HIS A 1 91 ? -25.65766 12.17684 12.06791 1.000 15.76346 89 HIS A O 1
ATOM 752 N N . PRO A 1 92 ? -24.49520 12.10572 13.98989 1.000 13.92294 90 PRO A N 1
ATOM 753 C CA . PRO A 1 92 ? -24.66521 10.65800 14.12975 1.000 13.97396 90 PRO A CA 1
ATOM 754 C C . PRO A 1 92 ? -25.85166 10.29143 15.00199 1.000 13.42646 90 PRO A C 1
ATOM 755 O O . PRO A 1 92 ? -26.28831 11.04972 15.87425 1.000 15.25625 90 PRO A O 1
ATOM 759 N N . ASN A 1 93 ? -26.36792 9.09386 14.74074 1.000 13.39185 91 ASN A N 1
ATOM 760 C CA . ASN A 1 93 ? -27.10349 8.34896 15.75164 1.000 14.42326 91 ASN A CA 1
ATOM 761 C C . ASN A 1 93 ? -26.09330 7.79440 16.74684 1.000 13.99014 91 ASN A C 1
ATOM 762 O O . ASN A 1 93 ? -25.11518 7.16272 16.35511 1.000 16.47291 91 ASN A O 1
ATOM 767 N N . ILE A 1 94 ? -26.29823 8.06630 18.02959 1.000 15.43214 92 ILE A N 1
ATOM 768 C CA . ILE A 1 94 ? -25.39457 7.62730 19.08614 1.000 14.87628 92 ILE A CA 1
ATOM 769 C C . ILE A 1 94 ? -26.14496 6.60720 19.92479 1.000 14.67870 92 ILE A C 1
ATOM 770 O O . ILE A 1 94 ? -27.16356 6.94119 20.53808 1.000 16.73551 92 ILE A O 1
ATOM 775 N N . GLN A 1 95 ? -25.64550 5.37232 19.96877 1.000 14.49845 93 GLN A N 1
ATOM 776 C CA . GLN A 1 95 ? -26.24688 4.32313 20.78460 1.000 15.61287 93 GLN A CA 1
ATOM 777 C C . GLN A 1 95 ? -25.18172 3.60767 21.60235 1.000 14.39319 93 GLN A C 1
ATOM 778 O O . GLN A 1 95 ? -24.00313 3.57517 21.24791 1.000 15.31625 93 GLN A O 1
ATOM 784 N N . ALA A 1 96 ? -25.61927 2.98135 22.68647 1.000 13.93729 94 ALA A N 1
ATOM 785 C CA . ALA A 1 96 ? -24.75816 2.03286 23.37341 1.000 15.28854 94 ALA A CA 1
ATOM 786 C C . ALA A 1 96 ? -24.53823 0.81253 22.48606 1.000 14.47419 94 ALA A C 1
ATOM 787 O O . ALA A 1 96 ? -25.46441 0.32400 21.83243 1.000 16.94684 94 ALA A O 1
ATOM 789 N N . ALA A 1 97 ? -23.30732 0.30960 22.45820 1.000 14.06750 95 ALA A N 1
ATOM 790 C CA . ALA A 1 97 ? -23.01789 -0.94269 21.76360 1.000 15.37794 95 ALA A CA 1
ATOM 791 C C . ALA A 1 97 ? -23.33396 -2.08043 22.72796 1.000 17.99690 95 ALA A C 1
ATOM 792 O O . ALA A 1 97 ? -22.58302 -2.32593 23.68272 1.000 19.47064 95 ALA A O 1
ATOM 794 N N A LYS A 1 98 ? -24.44391 -2.77666 22.47831 0.650 19.03940 96 LYS A N 1
ATOM 795 N N B LYS A 1 98 ? -24.44201 -2.78412 22.48269 0.350 19.19940 96 LYS A N 1
ATOM 796 C CA A LYS A 1 98 ? -24.89466 -3.81342 23.40120 0.650 19.14664 96 LYS A CA 1
ATOM 797 C CA B LYS A 1 98 ? -24.88756 -3.80759 23.42439 0.350 19.78611 96 LYS A CA 1
ATOM 798 C C A LYS A 1 98 ? -23.91595 -4.97967 23.45662 0.650 18.51070 96 LYS A C 1
ATOM 799 C C B LYS A 1 98 ? -23.95778 -5.01528 23.44604 0.350 18.64504 96 LYS A C 1
ATOM 800 O O A LYS A 1 98 ? -23.70649 -5.57532 24.52001 0.650 20.06888 96 LYS A O 1
ATOM 801 O O B LYS A 1 98 ? -23.82924 -5.67733 24.48191 0.350 19.44589 96 LYS A O 1
ATOM 812 N N . ASP A 1 99 ? -23.31196 -5.32371 22.32414 1.000 17.09073 97 ASP A N 1
ATOM 813 C CA . ASP A 1 99 ? -22.38500 -6.44869 22.23171 1.000 16.12580 97 ASP A CA 1
ATOM 814 C C . ASP A 1 99 ? -21.28681 -5.98317 21.28002 1.000 13.44224 97 ASP A C 1
ATOM 815 O O . ASP A 1 99 ? -21.50187 -5.91564 20.06534 1.000 14.86144 97 ASP A O 1
ATOM 820 N N . CYS A 1 100 ? -20.11483 -5.65432 21.83156 1.000 14.20770 98 CYS A N 1
ATOM 821 C CA . CYS A 1 100 ? -19.03248 -5.12447 21.00594 1.000 13.19746 98 CYS A CA 1
ATOM 822 C C . CYS A 1 100 ? -18.58748 -6.11583 19.94564 1.000 12.81907 98 CYS A C 1
ATOM 823 O O . CYS A 1 100 ? -18.15270 -5.70285 18.86773 1.000 13.64525 98 CYS A O 1
ATOM 826 N N . ASN A 1 101 ? -18.63962 -7.41860 20.23746 1.000 13.29334 99 ASN A N 1
ATOM 827 C CA . ASN A 1 101 ? -18.20609 -8.38797 19.23697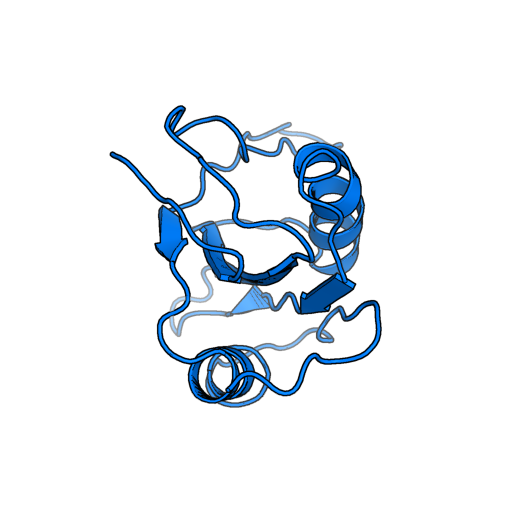 1.000 13.36985 99 ASN A CA 1
ATOM 828 C C . ASN A 1 101 ? -19.16503 -8.40911 18.05762 1.000 14.09314 99 ASN A C 1
ATOM 829 O O . ASN A 1 101 ? -18.73800 -8.46788 16.89254 1.000 14.59617 99 ASN A O 1
ATOM 834 N N . GLN A 1 102 ? -20.46541 -8.33751 18.34638 1.000 14.38366 100 GLN A N 1
ATOM 835 C CA . GLN A 1 102 ? -21.47245 -8.27895 17.29688 1.000 14.96983 100 GLN A CA 1
ATOM 836 C C . GLN A 1 102 ? -21.33760 -6.99411 16.49645 1.000 14.42594 100 GLN A C 1
ATOM 837 O O . GLN A 1 102 ? -21.39795 -7.01202 15.26135 1.000 14.99915 100 GLN A O 1
ATOM 843 N N . VAL A 1 103 ? -21.18152 -5.85864 17.18227 1.000 13.39806 101 VAL A N 1
ATOM 844 C CA . VAL A 1 103 ? -21.05935 -4.59293 16.46154 1.000 13.87161 101 VAL A CA 1
ATOM 845 C C . VAL A 1 103 ? -19.80143 -4.58689 15.60406 1.000 13.26787 101 VAL A C 1
ATOM 846 O O . VAL A 1 103 ? -19.81291 -4.11098 14.46074 1.000 14.40118 101 VAL A O 1
ATOM 850 N N . ARG A 1 104 ? -18.69378 -5.11488 16.13420 1.000 13.35186 102 ARG A N 1
ATOM 851 C CA . ARG A 1 104 ? -17.47418 -5.14670 15.33593 1.000 13.06365 102 ARG A CA 1
ATOM 852 C C . ARG A 1 104 ? -17.65313 -6.00303 14.09049 1.000 13.18189 102 ARG A C 1
ATOM 853 O O . ARG A 1 104 ? -17.18528 -5.63582 13.01050 1.000 14.87353 102 ARG A O 1
ATOM 861 N N . ASP A 1 105 ? -18.33091 -7.14738 14.21291 1.000 13.52290 103 ASP A N 1
ATOM 862 C CA . ASP A 1 105 ? -18.60306 -7.95605 13.02514 1.000 14.39437 103 ASP A CA 1
ATOM 863 C C . ASP A 1 105 ? -19.47792 -7.20276 12.03082 1.000 14.80969 103 ASP A C 1
ATOM 864 O O . ASP A 1 105 ? -19.26867 -7.28973 10.81359 1.000 17.19375 103 ASP A O 1
ATOM 869 N N . TYR A 1 106 ? -20.47578 -6.46985 12.52529 1.000 15.38547 104 TYR A N 1
ATOM 870 C CA . TYR A 1 106 ? -21.31230 -5.68291 11.62423 1.000 15.83928 104 TYR A CA 1
ATOM 871 C C . TYR A 1 106 ? -20.46112 -4.69494 10.83227 1.000 16.04109 104 TYR A C 1
ATOM 872 O O . TYR A 1 106 ? -20.57118 -4.59617 9.59813 1.000 18.11391 104 TYR A O 1
ATOM 881 N N A ILE A 1 107 ? -19.58347 -3.96684 11.53351 0.704 15.52523 105 ILE A N 1
ATOM 882 N N B ILE A 1 107 ? -19.55798 -4.00412 11.53014 0.296 16.38447 105 ILE A N 1
ATOM 883 C CA A ILE A 1 107 ? -18.78336 -2.89988 10.93410 0.704 16.66787 105 ILE A CA 1
ATOM 884 C CA B ILE A 1 107 ? -18.80040 -2.90120 10.95382 0.296 16.78535 105 ILE A CA 1
ATOM 885 C C A ILE A 1 107 ? -17.73571 -3.46651 9.98477 0.704 17.20061 105 ILE A C 1
ATOM 886 C C B ILE A 1 107 ? -17.69686 -3.41213 10.03150 0.296 16.78428 105 ILE A C 1
ATOM 887 O O A ILE A 1 107 ? -17.57515 -2.98995 8.85285 0.704 18.78777 105 ILE A O 1
ATOM 888 O O B ILE A 1 107 ? -17.48619 -2.87158 8.93906 0.296 16.03755 105 ILE A O 1
ATOM 897 N N . THR A 1 108 ? -16.98204 -4.45972 10.44422 1.000 17.29476 106 THR A N 1
ATOM 898 C CA . THR A 1 108 ? -15.79214 -4.90892 9.73278 1.000 17.10670 106 THR A CA 1
ATOM 899 C C . THR A 1 108 ? -16.03863 -6.04638 8.75506 1.000 18.90940 106 THR A C 1
ATOM 900 O O . THR A 1 108 ? -15.12610 -6.38160 7.98688 1.000 20.38058 106 THR A O 1
ATOM 904 N N A LYS A 1 109 ? -17.22603 -6.64808 8.75865 0.538 18.47926 107 LYS A N 1
ATOM 905 N N B LYS A 1 109 ? -17.23416 -6.64304 8.74870 0.462 19.80645 107 LYS A N 1
ATOM 906 C CA A LYS A 1 109 ? -17.49018 -7.75087 7.84508 0.538 19.32253 107 LYS A CA 1
ATOM 907 C CA B LYS A 1 109 ? -17.48425 -7.79922 7.89268 0.462 21.55998 107 LYS A CA 1
ATOM 908 C C A LYS A 1 109 ? -18.83088 -7.59744 7.14247 0.538 19.57203 107 LYS A C 1
ATOM 909 C C B LYS A 1 109 ? -18.84448 -7.76539 7.20119 0.462 20.95196 107 LYS A C 1
ATOM 910 O O A LYS A 1 109 ? -18.90459 -7.70766 5.91606 0.538 20.71672 107 LYS A O 1
ATOM 911 O O B LYS A 1 109 ? -18.94859 -8.13828 6.02886 0.462 22.33192 107 LYS A O 1
ATOM 922 N N . GLU A 1 110 ? -19.89400 -7.32829 7.90154 1.000 19.59826 108 GLU A N 1
ATOM 923 C CA . GLU A 1 110 ? -21.24033 -7.43754 7.33873 1.000 19.34976 108 GLU A CA 1
ATOM 924 C C . GLU A 1 110 ? -21.53805 -6.35711 6.30028 1.000 18.19708 108 GLU A C 1
ATOM 925 O O . GLU A 1 110 ? -22.02367 -6.65937 5.20478 1.000 21.72996 108 GLU A O 1
ATOM 931 N N . VAL A 1 111 ? -21.28602 -5.09037 6.62208 1.000 16.74243 109 VAL A N 1
ATOM 932 C CA . VAL A 1 111 ? -21.64696 -4.02371 5.69492 1.000 16.54784 109 VAL A CA 1
ATOM 933 C C . VAL A 1 111 ? -20.72934 -4.04611 4.47770 1.000 15.93476 109 VAL A C 1
ATOM 934 O O . VAL A 1 111 ? -19.54880 -4.41245 4.55668 1.000 17.44998 109 VAL A O 1
ATOM 938 N N . ASP A 1 112 ? -21.27573 -3.63107 3.33669 1.000 15.19082 110 ASP A N 1
ATOM 939 C CA . ASP A 1 112 ? -20.48052 -3.46456 2.12809 1.000 14.81202 110 ASP A CA 1
ATOM 940 C C . ASP A 1 112 ? -19.64607 -2.19576 2.24989 1.000 13.70793 110 ASP A C 1
ATOM 941 O O . ASP A 1 112 ? -20.18397 -1.11255 2.48425 1.000 14.97610 110 ASP A O 1
ATOM 946 N N . SER A 1 113 ? -18.33969 -2.30871 2.04345 1.000 14.93044 111 SER A N 1
ATOM 947 C CA . SER A 1 113 ? -17.49044 -1.13081 1.94873 1.000 15.00449 111 SER A CA 1
ATOM 948 C C . SER A 1 113 ? -16.44353 -1.35577 0.86965 1.000 15.52653 111 SER A C 1
ATOM 949 O O . SER A 1 113 ? -15.88460 -2.44992 0.76809 1.000 17.03833 111 SER A O 1
ATOM 952 N N . ASP A 1 114 ? -16.18067 -0.32729 0.05809 1.000 15.91698 112 ASP A N 1
ATOM 953 C CA . ASP A 1 114 ? -15.12205 -0.37816 -0.94314 1.000 15.92838 112 ASP A CA 1
ATOM 954 C C . ASP A 1 114 ? -13.88224 0.40219 -0.52915 1.000 17.04123 112 ASP A C 1
ATOM 955 O O . ASP A 1 114 ? -12.98849 0.62314 -1.35414 1.000 20.45000 112 ASP A O 1
ATOM 960 N N . VAL A 1 115 ? -13.79223 0.81286 0.73026 1.000 17.12861 113 VAL A N 1
ATOM 961 C CA . VAL A 1 115 ? -12.57234 1.43117 1.22369 1.000 19.17037 113 VAL A CA 1
ATOM 962 C C . VAL A 1 115 ? -12.17124 0.73750 2.51902 1.000 18.56557 113 VAL A C 1
ATOM 963 O O . VAL A 1 115 ? -12.96263 0.02711 3.14307 1.000 18.66366 113 VAL A O 1
ATOM 967 N N . ASN A 1 116 ? -10.91581 0.92836 2.90811 1.000 19.49535 114 ASN A N 1
ATOM 968 C CA . ASN A 1 116 ? -10.40411 0.22576 4.07495 1.000 21.52040 114 ASN A CA 1
ATOM 969 C C . ASN A 1 116 ? -11.14583 0.63191 5.34254 1.000 19.90295 114 ASN A C 1
ATOM 970 O O . ASN A 1 116 ? -11.62447 1.76037 5.48059 1.000 18.40680 114 ASN A O 1
ATOM 975 N N . THR A 1 117 ? -11.23736 -0.32147 6.26579 1.000 20.67324 115 THR A N 1
ATOM 976 C CA . THR A 1 117 ? -11.62398 -0.04131 7.64077 1.000 20.12146 115 THR A CA 1
ATOM 977 C C . THR A 1 117 ? -10.51850 0.75848 8.31608 1.000 19.47872 115 THR A C 1
ATOM 978 O O . THR A 1 117 ? -9.33344 0.55212 8.05072 1.000 24.53571 115 THR A O 1
ATOM 982 N N . ALA A 1 118 ? -10.89600 1.69355 9.17349 1.000 14.30156 116 ALA A N 1
ATOM 983 C CA . ALA A 1 118 ? -9.92333 2.35969 10.03152 1.000 13.99545 116 ALA A CA 1
ATOM 984 C C . ALA A 1 118 ? -10.02114 1.75650 11.42461 1.000 12.36182 116 ALA A C 1
ATOM 985 O O . ALA A 1 118 ? -11.11984 1.53553 11.92952 1.000 13.64497 116 ALA A O 1
ATOM 987 N N A GLU A 1 119 ? -8.87775 1.42300 12.01159 0.634 12.08262 117 GLU A N 1
ATOM 988 N N B GLU A 1 119 ? -8.86692 1.54078 12.05441 0.366 13.75160 117 GLU A N 1
ATOM 989 C CA A GLU A 1 119 ? -8.85516 0.88777 13.36286 0.634 12.63229 117 GLU A CA 1
ATOM 990 C CA B GLU A 1 119 ? -8.79168 0.81563 13.31421 0.366 14.76333 117 GLU A CA 1
ATOM 991 C C A GLU A 1 119 ? -7.72382 1.53164 14.13394 0.634 12.66388 117 GLU A C 1
ATOM 992 C C B GLU A 1 119 ? -7.64895 1.37137 14.15071 0.366 13.44235 117 GLU A C 1
ATOM 993 O O A GLU A 1 119 ? -6.71368 1.95580 13.56712 0.634 14.30066 117 GLU A O 1
ATOM 994 O O B GLU A 1 119 ? -6.54798 1.58575 13.63782 0.366 14.59417 117 GLU A O 1
ATOM 1005 N N . TRP A 1 120 ? -7.90464 1.58692 15.44362 1.000 12.45713 118 TRP A N 1
ATOM 1006 C CA . TRP A 1 120 ? -6.89576 2.12473 16.33867 1.000 12.40209 118 TRP A CA 1
ATOM 1007 C C . TRP A 1 120 ? -7.03818 1.43696 17.68482 1.000 12.11892 118 TRP A C 1
ATOM 1008 O O . TRP A 1 120 ? -8.15674 1.21746 18.15816 1.000 12.54304 118 TRP A O 1
ATOM 1019 N N . GLY A 1 121 ? -5.90556 1.09412 18.29137 1.000 12.68793 119 GLY A N 1
ATOM 1020 C CA . GLY A 1 121 ? -5.90332 0.53982 19.63319 1.000 13.02574 119 GLY A CA 1
ATOM 1021 C C . GLY A 1 121 ? -5.95425 -0.96862 19.65824 1.000 13.04869 119 GLY A C 1
ATOM 1022 O O . GLY A 1 121 ? -5.95787 -1.65447 18.63774 1.000 15.07581 119 GLY A O 1
ATOM 1023 N N . THR A 1 122 ? -5.98150 -1.49787 20.87193 1.000 13.94134 120 THR A N 1
ATOM 1024 C CA . THR A 1 122 ? -6.10970 -2.92781 21.10908 1.000 13.85238 120 THR A CA 1
ATOM 1025 C C . THR A 1 122 ? -7.55383 -3.25037 21.46414 1.000 12.53342 120 THR A C 1
ATOM 1026 O O . THR A 1 122 ? -8.12934 -2.64216 22.37440 1.000 13.65717 120 THR A O 1
ATOM 1030 N N . PHE A 1 123 ? -8.14427 -4.19170 20.73827 1.000 12.53316 121 PHE A N 1
ATOM 1031 C CA . PHE A 1 123 ? -9.53432 -4.54272 20.97372 1.000 12.73175 121 PHE A CA 1
ATOM 1032 C C . PHE A 1 123 ? -9.72077 -5.02850 22.40468 1.000 12.54415 121 PHE A C 1
ATOM 1033 O O . PHE A 1 123 ? -8.91880 -5.81191 22.92844 1.000 13.27573 121 PHE A O 1
ATOM 1041 N N . VAL A 1 124 ? -10.78379 -4.54772 23.04264 1.000 12.84573 122 VAL A N 1
ATOM 1042 C CA . VAL A 1 124 ? -11.10812 -4.92727 24.41339 1.000 12.99303 122 VAL A CA 1
ATOM 1043 C C . VAL A 1 124 ? -12.01613 -6.14707 24.38628 1.000 13.15846 122 VAL A C 1
ATOM 1044 O O . VAL A 1 124 ? -13.04885 -6.14713 23.70669 1.000 13.68854 122 VAL A O 1
ATOM 1048 N N . ALA A 1 125 ? -11.64270 -7.17902 25.14382 1.000 13.30561 123 ALA A N 1
ATOM 1049 C CA . ALA A 1 125 ? -12.44827 -8.38971 25.29946 1.000 13.52870 123 ALA A CA 1
ATOM 1050 C C . ALA A 1 125 ? -13.47113 -8.10657 26.39116 1.000 13.77836 123 ALA A C 1
ATOM 1051 O O . ALA A 1 125 ? -13.14633 -8.10510 27.58278 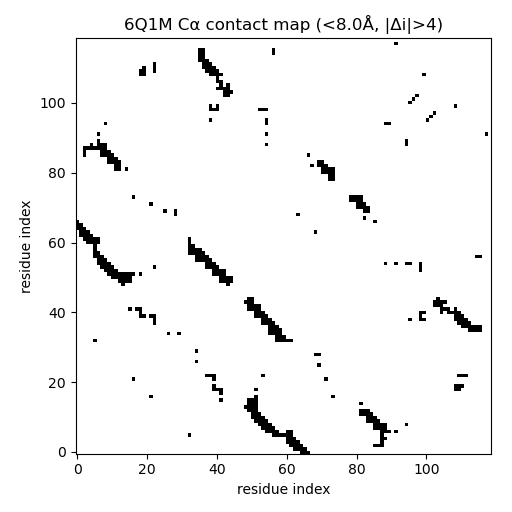1.000 16.10182 123 ALA A O 1
ATOM 1053 N N . VAL A 1 126 ? -14.70671 -7.84924 25.99904 1.000 13.64282 124 VAL A N 1
ATOM 1054 C CA . VAL A 1 126 ? -15.71280 -7.39005 26.94687 1.000 15.31175 124 VAL A CA 1
ATOM 1055 C C . VAL A 1 126 ? -16.32863 -8.57830 27.65866 1.000 16.75466 124 VAL A C 1
ATOM 1056 O O . VAL A 1 126 ? -16.56357 -9.63626 27.06400 1.000 18.18605 124 VAL A O 1
ATOM 1060 N N . SER A 1 127 ? -16.57667 -8.40395 28.94783 1.000 18.86779 125 SER A N 1
ATOM 1061 C CA . SER A 1 127 ? -17.22982 -9.42682 29.74504 1.000 24.66229 125 SER A CA 1
ATOM 1062 C C . SER A 1 127 ? -18.71596 -9.46046 29.43474 1.000 29.62610 125 SER A C 1
ATOM 1063 O O . SER A 1 127 ? -19.42727 -8.49966 29.71968 1.000 34.01121 125 SER A O 1
#

B-factor: mean 18.54, std 6.67, range [11.05, 77.25]

Nearest PDB structures (foldseek):
  6q1m-assembly1_A  TM=1.008E+00  e=2.935E-23  Wheat dwarf virus
  6we0-assembly1_A  TM=9.562E-01  e=9.641E-20  Wheat dwarf virus
  6we1-assembly1_A  TM=9.673E-01  e=1.433E-18  Wheat dwarf virus
  7vg8-assembly1_A  TM=9.277E-01  e=1.935E-10  Tomato yellow leaf curl virus
  1l5i-assembly1_A  TM=8.512E-01  e=9.659E-10  Tomato yellow leaf curl Sardinia virus